Protein AF-A0A7V9R374-F1 (afdb_monomer_lite)

pLDDT: mean 84.37, std 9.51, range [58.72, 96.62]

Sequence (91 aa):
FQAFVGREQCGGLPTSPLRWHISLRGPGRIPTWGETVEVAHQLRPGVPSAIGVPPCSLWLNLHPHVLRLWEVADDALLEEWRVNARGDTPT

Structure (mmCIF, N/CA/C/O backbone):
data_AF-A0A7V9R374-F1
#
_entry.id   AF-A0A7V9R374-F1
#
loop_
_atom_site.group_PDB
_atom_site.id
_atom_site.type_symbol
_atom_site.label_atom_id
_atom_site.label_alt_id
_atom_site.label_comp_id
_atom_site.label_asym_id
_atom_site.label_entity_id
_atom_site.label_seq_id
_atom_site.pdbx_PDB_ins_code
_atom_site.Cartn_x
_atom_site.Cartn_y
_atom_site.Cartn_z
_atom_site.occupancy
_atom_site.B_iso_or_equiv
_atom_site.auth_seq_id
_atom_site.auth_comp_id
_atom_site.auth_asym_id
_atom_site.auth_atom_id
_atom_site.pdbx_PDB_model_num
ATOM 1 N N . PHE A 1 1 ? -14.020 8.554 6.414 1.00 82.50 1 PHE A N 1
ATOM 2 C CA . PHE A 1 1 ? -12.608 8.185 6.180 1.00 82.50 1 PHE A CA 1
ATOM 3 C C . PHE A 1 1 ? -11.958 9.270 5.349 1.00 82.50 1 PHE A C 1
ATOM 5 O O . PHE A 1 1 ? -12.673 9.976 4.651 1.00 82.50 1 PHE A O 1
ATOM 12 N N . GLN A 1 2 ? -10.644 9.443 5.462 1.00 91.06 2 GLN A N 1
ATOM 13 C CA . 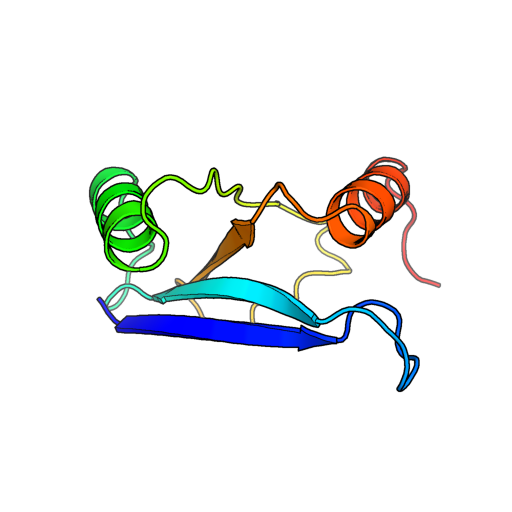GLN A 1 2 ? -9.869 10.308 4.570 1.00 91.06 2 GLN A CA 1
ATOM 14 C C . GLN A 1 2 ? -8.955 9.416 3.741 1.00 91.06 2 GLN A C 1
ATOM 16 O O . GLN A 1 2 ? -8.253 8.579 4.307 1.00 91.06 2 GLN A O 1
ATOM 21 N N . ALA A 1 3 ? -8.980 9.586 2.426 1.00 92.62 3 ALA A N 1
ATOM 22 C CA . ALA A 1 3 ? -8.110 8.868 1.512 1.00 92.62 3 ALA A CA 1
ATOM 23 C C . ALA A 1 3 ? -7.275 9.876 0.726 1.00 92.62 3 ALA A C 1
ATOM 25 O O . ALA A 1 3 ? -7.799 10.876 0.238 1.00 92.62 3 ALA A O 1
ATOM 26 N N . PHE A 1 4 ? -5.982 9.604 0.615 1.00 92.00 4 PHE A N 1
ATOM 27 C CA . PHE A 1 4 ? -5.067 10.353 -0.230 1.00 92.00 4 PHE A CA 1
ATOM 28 C C . PHE A 1 4 ? -4.448 9.398 -1.238 1.00 92.00 4 PHE A C 1
ATOM 30 O O . PHE A 1 4 ? -3.854 8.395 -0.844 1.00 92.00 4 PHE A O 1
ATOM 37 N N . VAL A 1 5 ? -4.586 9.716 -2.522 1.00 92.75 5 VAL A N 1
ATOM 38 C CA . VAL A 1 5 ? -3.875 9.033 -3.600 1.00 92.75 5 VAL A CA 1
ATOM 39 C C . VAL A 1 5 ? -2.670 9.876 -3.985 1.00 92.75 5 VAL A C 1
ATOM 41 O O . VAL A 1 5 ? -2.789 11.077 -4.222 1.00 92.75 5 VAL A O 1
ATOM 44 N N . GLY A 1 6 ? -1.505 9.245 -4.020 1.00 90.19 6 GLY A N 1
ATOM 45 C CA . GLY A 1 6 ? -0.245 9.920 -4.270 1.00 90.19 6 GLY A CA 1
ATOM 46 C C . GLY A 1 6 ? 0.654 9.128 -5.197 1.00 90.19 6 GLY A C 1
ATOM 47 O O . GLY A 1 6 ? 0.446 7.935 -5.442 1.00 90.19 6 GLY A O 1
ATOM 48 N N . ARG A 1 7 ? 1.678 9.823 -5.690 1.00 88.31 7 ARG A N 1
ATOM 49 C CA . ARG A 1 7 ? 2.846 9.202 -6.300 1.00 88.31 7 ARG A CA 1
ATOM 50 C C . ARG A 1 7 ? 4.093 9.615 -5.544 1.00 88.31 7 ARG A C 1
ATOM 52 O O . ARG A 1 7 ? 4.223 10.785 -5.198 1.00 88.31 7 ARG A O 1
ATOM 59 N N . GLU A 1 8 ? 5.008 8.684 -5.331 1.00 82.81 8 GLU A N 1
ATOM 60 C CA . GLU A 1 8 ? 6.300 8.969 -4.702 1.00 82.81 8 GLU A CA 1
ATOM 61 C C . GLU A 1 8 ? 7.451 8.335 -5.482 1.00 82.81 8 GLU A C 1
ATOM 63 O O . GLU A 1 8 ? 7.269 7.318 -6.153 1.00 82.81 8 GLU A O 1
ATOM 68 N N . GLN A 1 9 ? 8.629 8.958 -5.427 1.00 80.00 9 GLN A N 1
ATOM 69 C CA . GLN A 1 9 ? 9.851 8.380 -5.985 1.00 80.00 9 GLN A CA 1
ATOM 70 C C . GLN A 1 9 ? 10.328 7.234 -5.097 1.00 80.00 9 GLN A C 1
ATOM 72 O O . GLN A 1 9 ? 10.499 7.415 -3.893 1.00 80.00 9 GLN A O 1
ATOM 77 N N . CYS A 1 10 ? 10.610 6.080 -5.701 1.00 71.00 10 CYS A N 1
ATOM 78 C CA . CYS A 1 10 ? 11.199 4.943 -5.000 1.00 7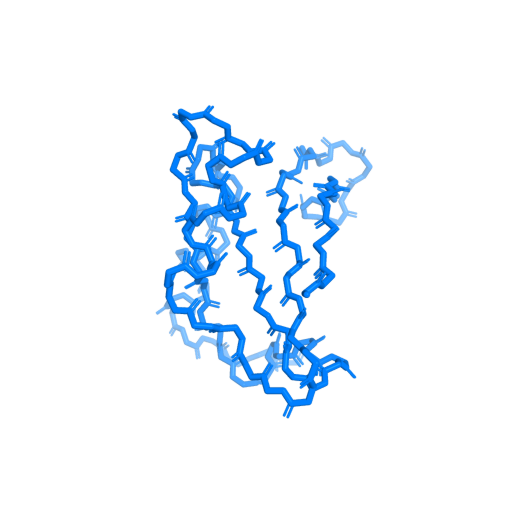1.00 10 CYS A CA 1
ATOM 79 C C . CYS A 1 10 ? 12.673 4.747 -5.388 1.00 71.00 10 CYS A C 1
ATOM 81 O O . CYS A 1 10 ? 12.993 4.580 -6.562 1.00 71.00 10 CYS A O 1
ATOM 83 N N . GLY A 1 11 ? 13.584 4.730 -4.411 1.00 65.31 11 GLY A N 1
ATOM 84 C CA . GLY A 1 11 ? 15.011 4.442 -4.639 1.00 65.31 11 GLY A CA 1
ATOM 85 C C . GLY A 1 11 ? 15.952 5.648 -4.552 1.00 65.31 11 GLY A C 1
ATOM 86 O O . GLY A 1 11 ? 17.124 5.522 -4.886 1.00 65.31 11 GLY A O 1
ATOM 87 N N . GLY A 1 12 ? 15.467 6.809 -4.094 1.00 65.06 12 GLY A N 1
ATOM 88 C CA . GLY A 1 12 ? 16.309 7.949 -3.695 1.00 65.06 12 GLY A CA 1
ATOM 89 C C . GLY A 1 12 ? 17.026 8.699 -4.826 1.00 65.06 12 GLY A C 1
ATOM 90 O O . GLY A 1 12 ? 17.723 9.673 -4.547 1.00 65.06 12 GLY A O 1
ATOM 91 N N . LEU A 1 13 ? 16.854 8.290 -6.088 1.00 74.38 13 LEU A N 1
ATOM 92 C CA . LEU A 1 13 ? 17.433 8.960 -7.251 1.00 74.38 13 LEU A CA 1
ATOM 93 C C . LEU A 1 13 ? 16.385 9.841 -7.954 1.00 74.38 13 LEU A C 1
ATOM 95 O O . LEU A 1 13 ? 15.219 9.461 -8.036 1.00 74.38 13 LEU A O 1
ATOM 99 N N . PRO A 1 14 ? 16.770 10.981 -8.559 1.00 75.31 14 PRO A N 1
ATOM 100 C CA . PRO A 1 14 ? 15.836 11.816 -9.324 1.00 75.31 14 PRO A CA 1
ATOM 101 C C . PRO A 1 14 ? 15.187 11.101 -10.521 1.00 75.31 14 PRO A C 1
ATOM 103 O O . PRO A 1 14 ? 14.117 11.497 -10.975 1.00 75.31 14 PRO A O 1
ATOM 106 N N . THR A 1 15 ? 15.835 10.054 -11.036 1.00 78.94 15 THR A N 1
ATOM 107 C CA . THR A 1 15 ? 15.366 9.222 -12.155 1.00 78.94 15 THR A CA 1
ATOM 108 C C . THR A 1 15 ? 14.541 8.018 -11.710 1.00 78.94 15 THR A C 1
ATOM 110 O O . THR A 1 15 ? 14.067 7.258 -12.555 1.00 78.94 15 THR A O 1
ATOM 113 N N . SER A 1 16 ? 14.373 7.828 -10.401 1.00 74.44 16 SER A N 1
ATOM 114 C CA . SER A 1 16 ? 13.580 6.744 -9.847 1.00 74.44 16 SER A CA 1
ATOM 115 C C . SER A 1 16 ? 12.138 6.779 -10.361 1.00 74.44 16 SER A C 1
ATOM 117 O O . SER A 1 16 ? 11.534 7.858 -10.421 1.00 74.44 16 SER A O 1
ATOM 119 N N . PRO A 1 17 ? 11.548 5.616 -10.690 1.00 75.69 17 PRO A N 1
ATOM 120 C CA . PRO A 1 17 ? 10.155 5.552 -11.094 1.00 75.69 17 PRO A CA 1
ATOM 121 C C . PRO A 1 17 ? 9.237 6.052 -9.971 1.00 75.69 17 PRO A C 1
ATOM 123 O O . PRO A 1 17 ? 9.510 5.900 -8.777 1.00 75.69 17 PRO A O 1
ATOM 126 N N . LEU A 1 18 ? 8.132 6.670 -10.387 1.00 82.75 18 LEU A N 1
ATOM 127 C CA . LEU A 1 18 ? 7.082 7.146 -9.494 1.00 82.75 18 LEU A CA 1
ATOM 128 C C . LEU A 1 18 ? 6.055 6.036 -9.244 1.00 82.75 18 LEU A C 1
ATOM 130 O O . LEU A 1 18 ? 5.323 5.668 -10.170 1.00 82.75 18 LEU A O 1
ATOM 134 N N . ARG A 1 19 ? 5.944 5.604 -7.988 1.00 85.00 19 ARG A N 1
ATOM 135 C CA . ARG A 1 19 ? 5.024 4.575 -7.484 1.00 85.00 19 ARG A CA 1
ATOM 136 C C . ARG A 1 19 ? 3.690 5.164 -7.063 1.00 85.00 19 ARG A C 1
ATOM 138 O O . ARG A 1 19 ? 3.678 6.171 -6.362 1.00 85.00 19 ARG A O 1
ATOM 145 N N . TRP A 1 20 ? 2.580 4.511 -7.403 1.00 89.06 20 TRP A N 1
ATOM 146 C CA . TRP A 1 20 ? 1.264 4.858 -6.861 1.00 89.06 20 TRP A CA 1
ATOM 147 C C . TRP A 1 20 ? 1.033 4.250 -5.478 1.00 89.06 20 TRP A C 1
ATOM 149 O O . TRP A 1 20 ? 1.330 3.080 -5.234 1.00 89.06 20 TRP A O 1
ATOM 159 N N . HIS A 1 21 ? 0.434 5.037 -4.589 1.00 92.00 21 HIS A N 1
ATOM 160 C CA . HIS A 1 21 ? -0.018 4.558 -3.289 1.00 92.00 21 HIS A CA 1
ATOM 161 C C . HIS A 1 21 ? -1.301 5.259 -2.841 1.00 92.00 21 HIS A C 1
ATOM 163 O O . HIS A 1 21 ? -1.613 6.372 -3.274 1.00 92.00 21 HIS A O 1
ATOM 169 N N . ILE A 1 22 ? -2.029 4.610 -1.934 1.00 93.62 22 ILE A N 1
ATOM 170 C CA . ILE A 1 22 ? -3.195 5.176 -1.255 1.00 93.62 22 ILE A CA 1
ATOM 171 C C . ILE A 1 22 ? -2.924 5.155 0.247 1.00 93.62 22 ILE A C 1
ATOM 173 O O . ILE A 1 22 ? -2.690 4.098 0.827 1.00 93.62 22 ILE A O 1
ATOM 177 N N . SER A 1 23 ? -2.978 6.319 0.890 1.00 92.56 23 SER A N 1
ATOM 178 C CA . SER A 1 23 ? -3.015 6.421 2.350 1.00 92.56 23 SER A CA 1
ATOM 179 C C . SER A 1 23 ? -4.465 6.576 2.797 1.00 92.56 23 SER A C 1
ATOM 181 O O . SER A 1 23 ? -5.121 7.556 2.446 1.00 92.56 23 SER A O 1
ATOM 183 N N . LEU A 1 24 ? -4.967 5.614 3.569 1.00 93.19 24 LEU A N 1
ATOM 184 C CA . LEU A 1 24 ? -6.338 5.585 4.068 1.00 93.19 24 LEU A CA 1
ATOM 185 C C . LEU A 1 24 ? -6.350 5.715 5.589 1.00 93.19 24 LEU A C 1
ATOM 187 O O . LEU A 1 24 ? -5.768 4.899 6.301 1.00 93.19 24 LEU A O 1
ATOM 191 N N . ARG A 1 25 ? -7.057 6.728 6.091 1.00 92.06 25 ARG A N 1
ATOM 192 C CA . ARG A 1 25 ? -7.198 7.017 7.519 1.00 92.06 25 ARG A CA 1
ATOM 193 C C . ARG A 1 25 ? -8.647 6.904 7.967 1.00 92.06 25 ARG A C 1
ATOM 195 O O . ARG A 1 25 ? -9.549 7.505 7.368 1.00 92.06 25 ARG A O 1
ATOM 202 N N . GLY A 1 26 ? -8.858 6.200 9.076 1.00 89.56 26 GLY A N 1
ATOM 203 C CA . GLY A 1 26 ? -10.145 6.173 9.760 1.00 89.56 26 GLY A CA 1
ATOM 204 C C . GLY A 1 26 ? -10.299 7.203 10.877 1.00 89.56 26 GLY A C 1
ATOM 205 O O . GLY A 1 26 ? -9.307 7.663 11.447 1.00 89.56 26 GLY A O 1
ATOM 206 N N . PRO A 1 27 ? -11.544 7.600 11.197 1.00 89.75 27 PRO A N 1
ATOM 207 C CA . PRO A 1 27 ? -11.820 8.536 12.278 1.00 89.75 27 PRO A CA 1
ATOM 208 C C . PRO A 1 27 ? -11.655 7.826 13.629 1.00 89.75 27 PRO A C 1
ATOM 210 O O . PRO A 1 27 ? -12.577 7.182 14.117 1.00 89.75 27 PRO A O 1
ATOM 213 N N . GLY A 1 28 ? -10.455 7.903 14.209 1.00 91.38 28 GLY A N 1
ATOM 214 C CA . GLY A 1 28 ? -10.154 7.311 15.521 1.00 91.38 28 GLY A CA 1
ATOM 215 C C . GLY A 1 28 ? -10.087 5.779 15.542 1.00 91.38 28 GLY A C 1
ATOM 216 O O . GLY A 1 28 ? -10.066 5.187 16.615 1.00 91.38 28 GLY A O 1
ATOM 217 N N . ARG A 1 29 ? -10.066 5.125 14.373 1.00 92.69 29 ARG A N 1
ATOM 218 C CA . ARG A 1 29 ? -9.897 3.671 14.243 1.00 92.69 29 ARG A CA 1
ATOM 219 C C . ARG A 1 29 ? -9.253 3.291 12.922 1.00 92.69 29 ARG A C 1
ATOM 221 O O . ARG A 1 29 ? -9.349 4.042 11.952 1.00 92.69 29 ARG A O 1
ATOM 228 N N . ILE A 1 30 ? -8.654 2.104 12.873 1.00 90.81 30 ILE A N 1
ATOM 229 C CA . ILE A 1 30 ? -8.194 1.499 11.619 1.00 90.81 30 ILE A CA 1
ATOM 230 C C . ILE A 1 30 ? -9.421 1.298 10.697 1.00 90.81 30 ILE A C 1
ATOM 232 O O . ILE A 1 30 ? -10.485 0.884 11.181 1.00 90.81 30 ILE A O 1
ATOM 236 N N . PRO A 1 31 ? -9.326 1.640 9.400 1.00 92.38 31 PRO A N 1
ATOM 237 C CA . PRO A 1 31 ? -10.355 1.305 8.420 1.00 92.38 31 PRO A CA 1
ATOM 238 C C . PRO A 1 31 ? -10.654 -0.195 8.405 1.00 92.38 31 PRO A C 1
ATOM 240 O O . PRO A 1 31 ? -9.755 -1.022 8.532 1.00 92.38 31 PRO A O 1
ATOM 243 N N . THR A 1 32 ? -11.922 -0.556 8.243 1.00 94.50 32 THR A N 1
ATOM 244 C CA . THR A 1 32 ? -12.311 -1.952 8.029 1.00 94.50 32 THR A CA 1
ATOM 245 C C . THR A 1 32 ? -11.820 -2.428 6.665 1.00 94.50 32 THR A C 1
ATOM 247 O O . THR A 1 32 ? -11.515 -1.631 5.772 1.00 94.50 32 THR A O 1
ATOM 250 N N . TRP A 1 33 ? -11.786 -3.747 6.476 1.00 94.06 33 TRP A N 1
ATOM 251 C CA . TRP A 1 33 ? -11.454 -4.321 5.176 1.00 94.06 33 TRP A CA 1
ATOM 252 C C . TRP A 1 33 ? -12.409 -3.848 4.070 1.00 94.06 33 TRP A C 1
ATOM 254 O O . TRP A 1 33 ? -11.948 -3.447 3.007 1.00 94.06 33 TRP A O 1
ATOM 264 N N . GLY A 1 34 ? -13.720 -3.801 4.338 1.00 96.62 34 GLY A N 1
ATOM 265 C CA . GLY A 1 34 ? -14.712 -3.321 3.369 1.00 96.62 34 GLY A CA 1
ATOM 266 C C . GLY A 1 34 ? -14.466 -1.873 2.935 1.00 96.62 34 GLY A C 1
ATOM 267 O O . GLY A 1 34 ? -14.392 -1.601 1.742 1.00 96.62 34 GLY A O 1
ATOM 268 N N . GLU A 1 35 ? -14.231 -0.970 3.894 1.00 95.25 35 GLU A N 1
ATOM 269 C CA . GLU A 1 35 ? -13.894 0.440 3.616 1.00 95.25 35 GLU A CA 1
ATOM 270 C C . GLU A 1 35 ? -12.592 0.570 2.813 1.00 95.25 35 GLU A C 1
ATOM 272 O O . GLU A 1 35 ? -12.456 1.440 1.956 1.00 95.25 35 GLU A O 1
ATOM 277 N N . THR A 1 36 ? -11.627 -0.309 3.083 1.00 94.81 36 THR A N 1
ATOM 278 C CA . THR A 1 36 ? -10.333 -0.338 2.396 1.00 94.81 36 THR A CA 1
ATOM 279 C C . THR A 1 36 ? -10.487 -0.758 0.937 1.00 94.81 36 THR A C 1
ATOM 281 O O . THR A 1 36 ? -9.969 -0.087 0.045 1.00 94.81 36 THR A O 1
ATOM 284 N N . VAL A 1 37 ? -11.227 -1.840 0.692 1.00 94.62 37 VAL A N 1
ATOM 285 C CA . VAL A 1 37 ? -11.504 -2.380 -0.646 1.00 94.62 37 VAL A CA 1
ATOM 286 C C . VAL A 1 37 ? -12.318 -1.393 -1.477 1.00 94.62 37 VAL A C 1
ATOM 288 O O . VAL A 1 37 ? -11.979 -1.142 -2.633 1.00 94.62 37 VAL A O 1
ATOM 291 N N . GLU A 1 38 ? -13.353 -0.793 -0.887 1.00 95.44 38 GLU A N 1
ATOM 292 C CA . GLU A 1 38 ? -14.179 0.209 -1.558 1.00 95.44 38 GLU A CA 1
ATOM 293 C C . GLU A 1 38 ? -13.331 1.392 -2.040 1.00 95.44 38 GLU A C 1
ATOM 295 O O . GLU A 1 38 ? -13.359 1.733 -3.223 1.00 95.44 38 GLU A O 1
ATOM 300 N N . VAL A 1 39 ? -12.510 1.969 -1.156 1.00 94.50 39 VAL A N 1
ATOM 301 C CA . VAL A 1 39 ? -11.633 3.092 -1.510 1.00 94.50 39 VAL A CA 1
ATOM 302 C C . VAL A 1 39 ? -10.610 2.692 -2.572 1.00 94.50 39 VAL A C 1
ATOM 304 O O . VAL A 1 39 ? -10.380 3.456 -3.510 1.00 94.50 39 VAL A O 1
ATOM 307 N N . ALA A 1 40 ? -10.002 1.508 -2.456 1.00 94.44 40 ALA A N 1
ATOM 308 C CA . ALA A 1 40 ? -9.028 1.031 -3.433 1.00 94.44 40 ALA A CA 1
ATOM 309 C C . ALA A 1 40 ? -9.641 0.949 -4.839 1.00 94.44 40 ALA A C 1
ATOM 311 O O . ALA A 1 40 ? -9.072 1.487 -5.788 1.00 94.44 40 ALA A O 1
ATOM 312 N N . HIS A 1 41 ? -10.832 0.358 -4.967 1.00 94.00 41 HIS A N 1
ATOM 313 C CA . HIS A 1 41 ? -11.511 0.227 -6.256 1.00 94.00 41 HIS A CA 1
ATOM 314 C C . HIS A 1 41 ? -12.078 1.544 -6.792 1.00 94.00 41 HIS A C 1
ATOM 316 O O . HIS A 1 41 ? -12.137 1.711 -8.009 1.00 94.00 41 HIS A O 1
ATOM 322 N N . GLN A 1 42 ? -12.460 2.484 -5.924 1.00 94.38 42 GLN A N 1
ATOM 323 C CA . GLN A 1 42 ? -12.892 3.818 -6.347 1.00 94.38 42 GLN A CA 1
ATOM 324 C C . GLN A 1 42 ? -11.723 4.661 -6.875 1.00 94.38 42 GLN A C 1
ATOM 326 O O . GLN A 1 42 ? -11.854 5.315 -7.907 1.00 94.38 42 GLN A O 1
ATOM 331 N N . LEU A 1 43 ? -10.577 4.651 -6.186 1.00 93.06 43 LEU A N 1
ATOM 332 C CA . LEU A 1 43 ? -9.426 5.491 -6.542 1.00 93.06 43 LEU A CA 1
ATOM 333 C C . LEU A 1 43 ? -8.535 4.874 -7.627 1.00 93.06 43 LEU A C 1
ATOM 335 O O . LEU A 1 43 ? -7.888 5.604 -8.380 1.00 93.06 43 LEU A O 1
ATOM 339 N N . ARG A 1 44 ? -8.464 3.542 -7.692 1.00 92.00 44 ARG A N 1
ATOM 340 C CA . ARG A 1 44 ? -7.625 2.777 -8.627 1.00 92.00 44 ARG A CA 1
ATOM 341 C C . ARG A 1 44 ? -8.406 1.583 -9.201 1.00 92.00 44 ARG A C 1
ATOM 343 O O . ARG A 1 44 ? -8.093 0.428 -8.905 1.00 92.00 44 ARG A O 1
ATOM 350 N N . PRO A 1 45 ? -9.438 1.831 -10.026 1.00 92.75 45 PRO A N 1
ATOM 351 C CA . PRO A 1 45 ? -10.255 0.765 -10.598 1.00 92.75 45 PRO A CA 1
ATOM 352 C C . PRO A 1 45 ? -9.414 -0.184 -11.463 1.00 92.75 45 PRO A C 1
ATOM 354 O O . PRO A 1 45 ? -8.597 0.251 -12.270 1.00 92.75 45 PRO A O 1
ATOM 357 N N . GLY A 1 46 ? -9.624 -1.493 -11.291 1.00 90.44 46 GLY A N 1
ATOM 358 C CA . GLY A 1 46 ? -8.939 -2.543 -12.059 1.00 90.44 46 GLY A CA 1
ATOM 359 C C . GLY A 1 46 ? -7.478 -2.804 -11.673 1.00 90.44 46 GLY A C 1
ATOM 360 O O . GLY A 1 46 ? -6.859 -3.690 -12.255 1.00 90.44 46 GLY A O 1
ATOM 361 N N . VAL A 1 47 ? -6.933 -2.081 -10.691 1.00 90.56 47 VAL A N 1
ATOM 362 C CA . VAL A 1 47 ? -5.535 -2.212 -10.273 1.00 90.56 47 VAL A CA 1
ATOM 363 C C . VAL A 1 47 ? -5.453 -2.934 -8.924 1.00 90.56 47 VAL A C 1
ATOM 365 O O . VAL A 1 47 ? -5.959 -2.419 -7.922 1.00 90.56 47 VAL A O 1
ATOM 368 N N . PRO A 1 48 ? -4.807 -4.110 -8.848 1.00 90.62 48 PRO A N 1
ATOM 369 C CA . PRO A 1 48 ? -4.592 -4.780 -7.575 1.00 90.62 48 PRO A CA 1
ATOM 370 C C . PRO A 1 48 ? -3.678 -3.950 -6.664 1.00 90.62 48 PRO A C 1
ATOM 372 O O . PRO A 1 48 ? -2.676 -3.378 -7.098 1.00 90.62 48 PRO A O 1
ATOM 375 N N . SER A 1 49 ? -4.031 -3.895 -5.381 1.00 92.50 49 SER A N 1
ATOM 376 C CA . SER A 1 49 ? -3.258 -3.205 -4.348 1.00 92.50 49 SER A CA 1
ATOM 377 C C . SER A 1 49 ? -2.976 -4.135 -3.172 1.00 92.50 49 SER A C 1
ATOM 379 O O . SER A 1 49 ? -3.777 -5.019 -2.872 1.00 92.50 49 SER A O 1
ATOM 381 N N . ALA A 1 50 ? -1.860 -3.916 -2.482 1.00 91.69 50 ALA A N 1
ATOM 382 C CA . ALA A 1 50 ? -1.443 -4.694 -1.325 1.00 91.69 50 ALA A CA 1
ATOM 383 C C . ALA A 1 50 ? -1.042 -3.792 -0.149 1.00 91.69 50 ALA A C 1
ATOM 385 O O . ALA A 1 50 ? -0.527 -2.689 -0.333 1.00 91.69 50 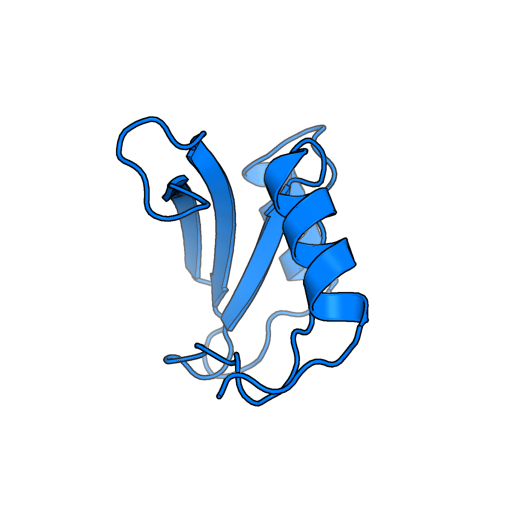ALA A O 1
ATOM 386 N N . ILE A 1 51 ? -1.274 -4.274 1.073 1.00 90.56 51 ILE A N 1
ATOM 387 C CA . ILE A 1 51 ? -0.816 -3.633 2.310 1.00 90.56 51 ILE A CA 1
ATOM 388 C C . ILE A 1 51 ? 0.392 -4.422 2.804 1.00 90.56 51 ILE A C 1
ATOM 390 O O . ILE A 1 51 ? 0.252 -5.542 3.291 1.00 90.56 51 ILE A O 1
ATOM 394 N N . GLY A 1 52 ? 1.578 -3.838 2.652 1.00 85.31 52 GLY A N 1
ATOM 395 C CA . GLY A 1 52 ? 2.803 -4.386 3.222 1.00 85.31 52 GLY A CA 1
ATOM 396 C C . GLY A 1 52 ? 2.895 -4.055 4.710 1.00 85.31 52 GLY A C 1
ATOM 397 O O . GLY A 1 52 ? 2.626 -2.923 5.111 1.00 85.31 52 GLY A O 1
ATOM 398 N N . VAL A 1 53 ? 3.301 -5.030 5.522 1.00 82.56 53 VAL A N 1
ATOM 399 C CA . VAL A 1 53 ? 3.669 -4.818 6.928 1.00 82.56 53 VAL A CA 1
ATOM 400 C C . VAL A 1 53 ? 5.192 -4.947 7.015 1.00 82.56 53 VAL A C 1
ATOM 402 O O . VAL A 1 53 ? 5.689 -6.071 7.088 1.00 82.56 53 VAL A O 1
ATOM 405 N N . PRO A 1 54 ? 5.954 -3.841 6.924 1.00 74.88 54 PRO A N 1
ATOM 406 C CA . PRO A 1 54 ? 7.411 -3.917 6.961 1.00 74.88 54 PRO A CA 1
ATOM 407 C C . PRO A 1 54 ? 7.909 -4.289 8.372 1.00 74.88 54 PRO A C 1
ATOM 409 O O . PRO A 1 54 ? 7.128 -4.253 9.326 1.00 74.88 54 PRO A O 1
ATOM 412 N N . PRO A 1 55 ? 9.200 -4.621 8.550 1.00 74.12 55 PRO A N 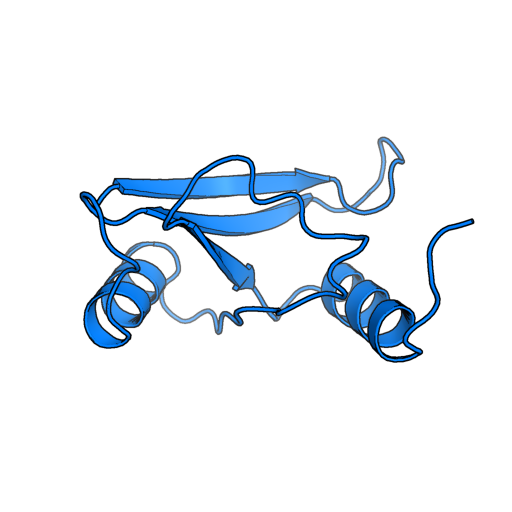1
ATOM 413 C CA . PRO A 1 55 ? 9.824 -4.691 9.871 1.00 74.12 55 PRO A CA 1
ATOM 414 C C . PRO A 1 55 ? 9.581 -3.417 10.692 1.00 74.12 55 PRO A C 1
ATOM 416 O O . PRO A 1 55 ? 9.581 -2.319 10.137 1.00 74.12 55 PRO A O 1
ATOM 419 N N . CYS A 1 56 ? 9.418 -3.541 12.016 1.00 69.81 56 CYS A N 1
ATOM 420 C CA . CYS A 1 56 ? 9.132 -2.399 12.903 1.00 69.81 56 CYS A CA 1
ATOM 421 C C . CYS A 1 56 ? 10.166 -1.265 12.802 1.00 69.81 56 CYS A C 1
ATOM 423 O O . CYS A 1 56 ? 9.809 -0.100 12.943 1.00 69.81 56 CYS A O 1
ATOM 425 N N . SER A 1 57 ? 11.429 -1.591 12.515 1.00 68.56 57 SER A N 1
ATOM 426 C CA . SER A 1 57 ? 12.511 -0.620 12.288 1.00 68.56 57 SER A CA 1
ATOM 427 C C . SER A 1 57 ? 12.272 0.304 11.087 1.00 68.56 57 SER A C 1
ATOM 429 O O . SER A 1 57 ? 12.872 1.370 11.010 1.00 68.56 57 SER A O 1
ATOM 431 N N . LEU A 1 58 ? 11.384 -0.084 10.171 1.00 65.94 58 LEU A N 1
ATOM 432 C CA . LEU A 1 58 ? 11.004 0.665 8.974 1.00 65.94 58 LEU A CA 1
ATOM 433 C C . LEU A 1 58 ? 9.602 1.286 9.086 1.00 65.94 58 LEU A C 1
ATOM 435 O O . LEU A 1 58 ? 9.063 1.798 8.103 1.00 65.94 58 LEU A O 1
ATOM 439 N N . TRP A 1 59 ? 8.966 1.234 10.262 1.00 70.88 59 TRP A N 1
ATOM 440 C CA . TRP A 1 59 ? 7.627 1.793 10.442 1.00 70.88 59 TRP A CA 1
ATOM 441 C C . TRP A 1 59 ? 7.676 3.320 10.454 1.00 70.88 59 TRP A C 1
ATOM 443 O O . TRP A 1 59 ? 7.952 3.950 11.468 1.00 70.88 59 TRP A O 1
ATOM 453 N N . LEU A 1 60 ? 7.309 3.921 9.325 1.00 62.84 60 LEU A N 1
ATOM 454 C CA . LEU A 1 60 ? 7.120 5.368 9.182 1.00 62.84 60 LEU A CA 1
ATOM 455 C C . LEU A 1 60 ? 5.690 5.821 9.513 1.00 62.84 60 LEU A C 1
ATOM 457 O O . LEU A 1 60 ? 5.266 6.884 9.061 1.00 62.84 60 LEU A O 1
ATOM 461 N N . ASN A 1 61 ? 4.911 5.026 10.257 1.00 62.50 61 ASN A N 1
ATOM 462 C CA . ASN A 1 61 ? 3.526 5.363 10.596 1.00 62.50 61 ASN A CA 1
ATOM 463 C C . ASN A 1 61 ? 3.477 6.525 11.603 1.00 62.50 61 ASN A C 1
ATOM 465 O O . ASN A 1 61 ? 3.210 6.345 12.786 1.00 62.50 61 ASN A O 1
ATOM 469 N N . LEU A 1 62 ? 3.704 7.739 11.097 1.00 67.19 62 LEU A N 1
ATOM 470 C CA . LEU A 1 62 ? 3.609 9.012 11.814 1.00 67.19 62 LEU A CA 1
ATOM 471 C C . LEU A 1 62 ? 2.196 9.260 12.359 1.00 67.19 62 LEU A C 1
ATOM 473 O O . LEU A 1 62 ? 2.022 9.991 13.331 1.00 67.19 62 LEU A O 1
ATOM 477 N N . HIS A 1 63 ? 1.178 8.666 11.729 1.00 72.88 63 HIS A N 1
ATOM 478 C CA . HIS A 1 63 ? -0.218 8.866 12.090 1.00 72.88 63 HIS A CA 1
ATOM 479 C C . HIS A 1 63 ? -0.868 7.578 12.599 1.00 72.88 63 HIS A C 1
ATOM 481 O O . HIS A 1 63 ? -0.843 6.559 11.900 1.00 72.88 63 HIS A O 1
ATOM 487 N N . PRO A 1 64 ? -1.531 7.627 13.770 1.00 76.81 64 PRO A N 1
ATOM 488 C CA . PRO A 1 64 ? -2.320 6.505 14.234 1.00 76.81 64 PRO A CA 1
ATOM 489 C C . PRO A 1 64 ? -3.477 6.268 13.259 1.00 76.81 64 PRO A C 1
ATOM 491 O O . PRO A 1 64 ? -4.110 7.205 12.762 1.00 76.81 64 PRO A O 1
ATOM 494 N N . HIS A 1 65 ? -3.764 4.993 13.012 1.00 86.88 65 HIS A N 1
ATOM 495 C CA . HIS A 1 65 ? -4.899 4.536 12.211 1.00 86.88 65 HIS A CA 1
ATOM 496 C C . HIS A 1 65 ? -4.817 4.753 10.692 1.00 86.88 65 HIS A C 1
ATOM 498 O O . HIS A 1 65 ? -5.853 4.841 10.025 1.00 86.88 65 HIS A O 1
ATOM 504 N N . VAL A 1 66 ? -3.603 4.832 10.145 1.00 88.81 66 VAL A N 1
ATOM 505 C CA . VAL A 1 66 ? -3.374 4.881 8.698 1.00 88.81 66 VAL A CA 1
ATOM 506 C C . VAL A 1 66 ? -3.011 3.498 8.170 1.00 88.81 66 VAL A C 1
ATOM 508 O O . VAL A 1 66 ? -2.123 2.837 8.700 1.00 88.81 66 VAL A O 1
ATOM 511 N N . LEU A 1 67 ? -3.690 3.086 7.102 1.00 89.88 67 LEU A N 1
ATOM 512 C CA . LEU A 1 67 ? -3.276 1.984 6.241 1.00 89.88 67 LEU A CA 1
ATOM 513 C C . LEU A 1 67 ? -2.692 2.562 4.956 1.00 89.88 67 LEU A C 1
ATOM 515 O O . LEU A 1 67 ? -3.246 3.509 4.392 1.00 89.88 67 LEU A O 1
ATOM 519 N N . ARG A 1 68 ? -1.589 1.982 4.484 1.00 89.94 68 ARG A N 1
ATOM 520 C CA . ARG A 1 68 ? -0.994 2.332 3.196 1.00 89.94 68 A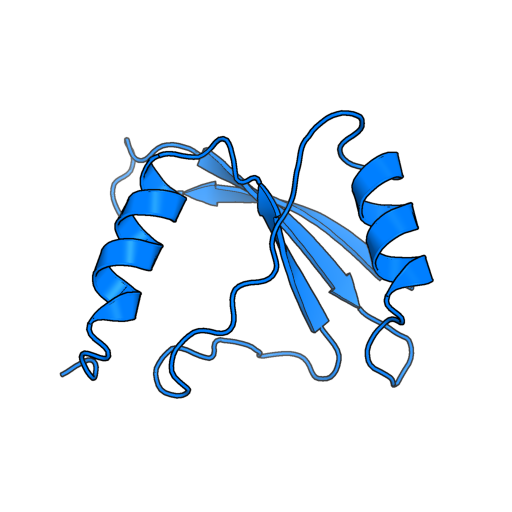RG A CA 1
ATOM 521 C C . ARG A 1 68 ? -1.122 1.160 2.238 1.00 89.94 68 ARG A C 1
ATOM 523 O O . ARG A 1 68 ? -0.640 0.067 2.523 1.00 89.94 68 ARG A O 1
ATOM 530 N N . LEU A 1 69 ? -1.798 1.411 1.128 1.00 92.62 69 LEU A N 1
ATOM 531 C CA . LEU A 1 69 ? -1.955 0.475 0.033 1.00 92.62 69 LEU A CA 1
ATOM 532 C C . LEU A 1 69 ? -0.971 0.849 -1.068 1.00 92.62 69 LEU A C 1
ATOM 534 O O . LEU A 1 69 ? -0.828 2.027 -1.404 1.00 92.62 69 LEU A O 1
ATOM 538 N N . TRP A 1 70 ? -0.351 -0.165 -1.648 1.00 91.25 70 TRP A N 1
ATOM 539 C CA . TRP A 1 70 ? 0.591 -0.041 -2.746 1.00 91.25 70 TRP A CA 1
ATOM 540 C C . TRP A 1 70 ? 0.078 -0.801 -3.956 1.00 91.25 70 TRP A C 1
ATOM 542 O O . TRP A 1 70 ? -0.407 -1.922 -3.816 1.00 91.25 70 TRP A O 1
ATOM 552 N N . GLU A 1 71 ? 0.191 -0.207 -5.137 1.00 90.56 71 GLU A N 1
ATOM 553 C CA . GLU A 1 71 ? -0.069 -0.920 -6.385 1.00 90.56 71 GLU A CA 1
ATOM 554 C C . GLU A 1 71 ? 0.968 -2.030 -6.582 1.00 90.56 71 GLU A C 1
ATOM 556 O O . GLU A 1 71 ? 2.163 -1.796 -6.432 1.00 90.56 71 GLU A O 1
ATOM 561 N N . VAL A 1 72 ? 0.517 -3.239 -6.928 1.00 85.62 72 VAL A N 1
ATOM 562 C CA . VAL A 1 72 ? 1.431 -4.381 -7.133 1.00 85.62 72 VAL A CA 1
ATOM 563 C C . VAL A 1 72 ? 2.006 -4.453 -8.548 1.00 85.62 72 VAL A C 1
ATOM 565 O O . VAL A 1 72 ? 2.932 -5.221 -8.789 1.00 85.62 72 VAL A O 1
ATOM 568 N N . ALA A 1 73 ? 1.495 -3.647 -9.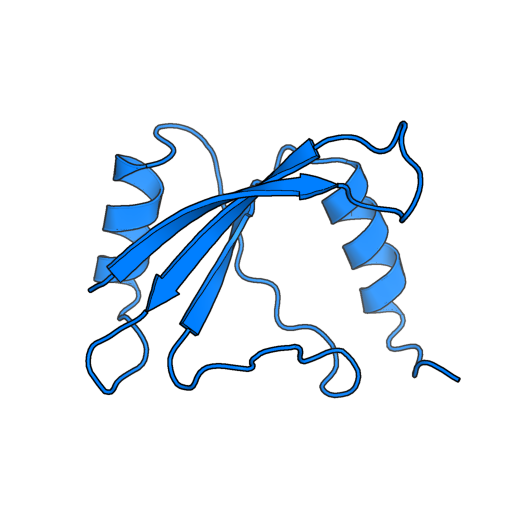482 1.00 82.19 73 ALA A N 1
ATOM 569 C CA . ALA A 1 73 ? 2.083 -3.448 -10.807 1.00 82.19 73 ALA A CA 1
ATOM 570 C C . ALA A 1 73 ? 3.270 -2.461 -10.744 1.00 82.19 73 ALA A C 1
ATOM 572 O O . ALA A 1 73 ? 3.327 -1.478 -11.482 1.00 82.19 73 ALA A O 1
ATOM 573 N N . ASP A 1 74 ? 4.194 -2.706 -9.813 1.00 82.94 74 ASP A N 1
ATOM 574 C CA . ASP A 1 74 ? 5.373 -1.884 -9.554 1.00 82.94 74 ASP A CA 1
ATOM 575 C C . ASP A 1 74 ? 6.586 -2.778 -9.262 1.00 82.94 74 ASP A C 1
ATOM 577 O O . ASP A 1 74 ? 6.751 -3.301 -8.158 1.00 82.94 74 ASP A O 1
ATOM 581 N N . ASP A 1 75 ? 7.466 -2.925 -10.252 1.00 84.38 75 ASP A N 1
ATOM 582 C CA . ASP A 1 75 ? 8.672 -3.750 -10.135 1.00 84.38 75 ASP A CA 1
ATOM 583 C C . ASP A 1 75 ? 9.618 -3.272 -9.026 1.00 84.38 75 ASP A C 1
ATOM 585 O O . ASP A 1 75 ? 10.255 -4.095 -8.366 1.00 84.38 75 ASP A O 1
ATOM 589 N N . ALA A 1 76 ? 9.686 -1.961 -8.771 1.00 82.19 76 ALA A N 1
ATOM 590 C CA . ALA A 1 76 ? 10.511 -1.419 -7.699 1.00 82.19 76 ALA A CA 1
ATOM 591 C C . ALA A 1 76 ? 9.937 -1.782 -6.324 1.00 82.19 76 ALA A C 1
ATOM 593 O O . ALA A 1 76 ? 10.700 -2.045 -5.398 1.00 82.19 76 ALA A O 1
ATOM 594 N N . LEU A 1 77 ? 8.605 -1.828 -6.175 1.00 83.19 77 LEU A N 1
ATOM 595 C CA . LEU A 1 77 ? 7.954 -2.288 -4.935 1.00 83.19 77 LEU A CA 1
ATOM 596 C C . LEU A 1 77 ? 8.235 -3.755 -4.692 1.00 83.19 77 LEU A C 1
ATOM 598 O O . LEU A 1 77 ? 8.594 -4.142 -3.583 1.00 83.19 77 LEU A O 1
ATOM 602 N N . LEU A 1 78 ? 8.080 -4.561 -5.737 1.00 86.38 78 LEU A N 1
ATOM 603 C CA . LEU A 1 78 ? 8.327 -5.987 -5.645 1.00 86.38 78 LEU A CA 1
ATOM 604 C C . LEU A 1 78 ? 9.784 -6.261 -5.271 1.00 86.38 78 LEU A C 1
ATOM 606 O O . LEU A 1 78 ? 10.037 -7.128 -4.438 1.00 86.38 78 LEU A O 1
ATOM 610 N N . GLU A 1 79 ? 10.734 -5.503 -5.819 1.00 85.50 79 GLU A N 1
ATOM 611 C CA . GLU A 1 79 ? 12.142 -5.639 -5.454 1.00 85.50 79 GLU A CA 1
ATOM 612 C C . GLU A 1 79 ? 12.431 -5.170 -4.024 1.00 85.50 79 GLU A C 1
ATOM 614 O O . GLU A 1 79 ? 13.062 -5.896 -3.257 1.00 85.50 79 GLU A O 1
ATOM 619 N N . GLU A 1 80 ? 11.899 -4.017 -3.615 1.00 82.00 80 GLU A N 1
ATOM 620 C CA . GLU A 1 80 ? 11.995 -3.530 -2.235 1.00 82.00 80 GLU A CA 1
ATOM 621 C C . GLU A 1 80 ? 11.448 -4.567 -1.242 1.00 82.00 80 GLU A C 1
ATOM 623 O O . GLU A 1 80 ? 12.062 -4.849 -0.214 1.00 82.00 80 GLU A O 1
ATOM 628 N N . TRP A 1 81 ? 10.319 -5.199 -1.564 1.00 85.62 81 TRP A N 1
ATOM 629 C CA . TRP A 1 81 ? 9.717 -6.229 -0.722 1.00 85.62 81 TRP A CA 1
ATOM 630 C C . TRP A 1 81 ? 10.543 -7.512 -0.680 1.00 85.62 81 TRP A C 1
ATOM 632 O O . TRP A 1 81 ? 10.617 -8.129 0.380 1.00 85.62 81 TRP A O 1
ATOM 642 N N . ARG A 1 82 ? 11.218 -7.896 -1.772 1.00 86.88 82 ARG A N 1
ATOM 643 C CA . ARG A 1 82 ? 12.182 -9.013 -1.760 1.00 86.88 82 ARG A CA 1
ATOM 644 C C . ARG A 1 82 ? 13.384 -8.722 -0.867 1.00 86.88 82 ARG A C 1
ATOM 646 O O . ARG A 1 82 ? 13.864 -9.633 -0.195 1.00 86.88 82 ARG A O 1
ATOM 653 N N . VAL A 1 83 ? 13.864 -7.480 -0.847 1.00 84.00 83 VAL A N 1
ATOM 654 C CA . VAL A 1 83 ? 14.939 -7.055 0.061 1.00 84.00 83 VAL A CA 1
ATOM 655 C C . VAL A 1 83 ? 14.445 -7.080 1.508 1.00 84.00 83 VAL A C 1
ATOM 657 O O . VAL A 1 83 ? 15.036 -7.766 2.337 1.00 84.00 83 VAL A O 1
ATOM 660 N N . ASN A 1 84 ? 13.312 -6.436 1.800 1.00 81.81 84 ASN A N 1
ATOM 661 C CA . ASN A 1 84 ? 12.728 -6.390 3.145 1.00 81.81 84 ASN A CA 1
ATOM 662 C C . ASN A 1 84 ? 12.379 -7.785 3.693 1.00 81.81 84 ASN A C 1
ATOM 664 O O . ASN A 1 84 ? 12.487 -8.018 4.897 1.00 81.81 84 ASN A O 1
ATOM 668 N N . ALA A 1 85 ? 11.992 -8.729 2.827 1.00 83.31 85 ALA A N 1
ATOM 669 C CA . ALA A 1 85 ? 11.670 -10.107 3.203 1.00 83.31 85 ALA A CA 1
ATOM 670 C C . ALA A 1 85 ? 12.857 -10.882 3.802 1.00 83.31 85 ALA A C 1
ATOM 672 O O . ALA A 1 85 ? 12.646 -11.918 4.430 1.00 83.31 85 ALA A O 1
ATOM 673 N N . ARG A 1 86 ? 14.092 -10.386 3.651 1.00 84.75 86 ARG A N 1
ATOM 674 C CA . ARG A 1 86 ? 15.277 -10.949 4.316 1.00 84.75 86 ARG A CA 1
ATOM 675 C C . ARG A 1 86 ? 15.271 -10.710 5.826 1.00 84.75 86 ARG A C 1
ATOM 677 O O . ARG A 1 86 ? 15.947 -11.431 6.550 1.00 84.75 86 ARG A O 1
ATOM 684 N N . GLY A 1 87 ? 14.488 -9.735 6.300 1.00 77.38 87 GLY A N 1
ATOM 685 C CA . GLY A 1 87 ? 14.426 -9.369 7.714 1.00 77.38 87 GLY A CA 1
ATOM 686 C C . GLY A 1 87 ? 15.660 -8.607 8.201 1.00 77.38 87 GLY A C 1
ATOM 687 O O . GLY A 1 87 ? 15.907 -8.556 9.405 1.00 77.38 87 GLY A O 1
ATOM 688 N N . ASP A 1 88 ? 16.431 -8.023 7.280 1.00 77.75 88 ASP A N 1
ATOM 689 C CA . ASP A 1 88 ? 17.618 -7.240 7.606 1.00 77.75 88 ASP A CA 1
ATOM 690 C C . ASP A 1 88 ? 17.227 -6.031 8.473 1.00 77.75 88 ASP A C 1
ATOM 692 O O . ASP A 1 88 ? 16.258 -5.316 8.200 1.00 77.75 88 ASP A O 1
ATOM 696 N N . THR A 1 89 ? 17.972 -5.802 9.554 1.00 67.81 89 THR A N 1
ATOM 697 C CA . THR A 1 89 ? 17.783 -4.614 10.395 1.00 67.81 89 THR A CA 1
ATOM 698 C C . THR A 1 89 ? 18.631 -3.480 9.820 1.00 67.81 89 THR A C 1
ATOM 700 O O . THR A 1 89 ? 19.824 -3.699 9.610 1.00 67.81 89 THR A O 1
ATOM 703 N N . PRO A 1 90 ? 18.066 -2.284 9.562 1.00 64.94 90 PRO A N 1
ATOM 704 C CA . PRO A 1 90 ? 18.854 -1.134 9.131 1.00 64.94 90 PRO A CA 1
ATOM 705 C C . PRO A 1 90 ? 19.971 -0.850 10.143 1.00 64.94 90 PRO A C 1
ATOM 707 O O . PRO A 1 90 ? 19.692 -0.754 11.340 1.00 64.94 90 PRO A O 1
ATOM 710 N N . THR A 1 91 ? 21.213 -0.762 9.664 1.00 58.72 91 THR A N 1
ATOM 711 C CA . THR A 1 91 ? 22.390 -0.354 10.452 1.00 58.72 91 THR A CA 1
ATOM 712 C C . THR A 1 91 ? 22.483 1.153 10.580 1.00 58.72 91 THR A C 1
ATOM 714 O O . THR A 1 91 ? 22.249 1.818 9.544 1.00 58.72 91 THR A O 1
#

Secondary structure (DSSP, 8-state):
-EEEEEEEESSSSTTPPEEEEEEEE-SSSPPPHHHHHHHHHHHSTT--EE-----GGG----STTEEEEEESS-HHHHHHHHHHTT-PPP-

Radius of gyration: 13.71 Å; chains: 1; bounding box: 37×23×28 Å

Foldseek 3Di:
DDKDWDWDFFDPDPPGDTWIKIKDADDVAADDPVRVVVVCCVVPNPFDKDFDDFPPLPDPCPDPRITMITGPPDPSVVVVVVVRVVVDHDD